Protein AF-A0A1Q6YFQ6-F1 (afdb_monomer)

Structure (mmCIF, N/CA/C/O backbone):
data_AF-A0A1Q6YFQ6-F1
#
_entry.id   AF-A0A1Q6YFQ6-F1
#
loop_
_atom_site.group_PDB
_atom_site.id
_atom_site.type_symbol
_atom_site.label_atom_id
_atom_site.label_alt_id
_atom_site.label_comp_id
_atom_site.label_asym_id
_atom_site.label_entity_id
_atom_site.label_seq_id
_atom_site.pdbx_PDB_ins_code
_atom_site.Cartn_x
_atom_site.Cartn_y
_atom_site.Cartn_z
_atom_site.occupancy
_atom_site.B_iso_or_equiv
_atom_site.auth_seq_id
_atom_site.auth_comp_id
_atom_site.auth_asym_id
_atom_site.auth_atom_id
_atom_site.pdbx_PDB_model_num
ATOM 1 N N . MET A 1 1 ? 1.130 11.071 -14.001 1.00 42.50 1 MET A N 1
ATOM 2 C CA . MET A 1 1 ? 1.503 9.948 -14.891 1.00 42.50 1 MET A CA 1
ATOM 3 C C . MET A 1 1 ? 2.829 9.404 -14.391 1.00 42.50 1 MET A C 1
ATOM 5 O O . MET A 1 1 ? 3.841 10.080 -14.524 1.00 42.50 1 MET A O 1
ATOM 9 N N . SER A 1 2 ? 2.768 8.291 -13.661 1.00 54.69 2 SER A N 1
ATOM 10 C CA . SER A 1 2 ? 3.841 7.732 -12.833 1.00 54.69 2 SER A CA 1
ATOM 11 C C . SER A 1 2 ? 5.023 7.235 -13.668 1.00 54.69 2 SER A C 1
ATOM 13 O O . SER A 1 2 ? 4.845 6.599 -14.701 1.00 54.69 2 SER A O 1
ATOM 15 N N . GLY A 1 3 ? 6.247 7.489 -13.202 1.00 67.56 3 GLY A N 1
ATOM 16 C CA . GLY A 1 3 ? 7.485 6.995 -13.821 1.00 67.56 3 GLY A CA 1
ATOM 17 C C . GLY A 1 3 ? 7.754 5.496 -13.607 1.00 67.56 3 GLY A C 1
ATOM 18 O O . GLY A 1 3 ? 8.908 5.074 -13.673 1.00 67.56 3 GLY A O 1
ATOM 19 N N . PHE A 1 4 ? 6.732 4.701 -13.279 1.00 72.56 4 PHE A N 1
ATOM 20 C CA . PHE A 1 4 ? 6.829 3.262 -13.031 1.00 72.56 4 PHE A CA 1
ATOM 21 C C . PHE A 1 4 ? 5.499 2.558 -13.323 1.00 72.56 4 PHE A C 1
ATOM 23 O O . PHE A 1 4 ? 4.431 3.176 -13.294 1.00 72.56 4 PHE A O 1
ATOM 30 N N . VAL A 1 5 ? 5.594 1.253 -13.580 1.00 82.69 5 VAL A N 1
ATOM 31 C CA . VAL A 1 5 ? 4.469 0.333 -13.774 1.00 82.69 5 VAL A CA 1
ATOM 32 C C . VAL A 1 5 ? 4.547 -0.730 -12.683 1.00 82.69 5 VAL A C 1
ATOM 34 O O . VAL A 1 5 ? 5.614 -1.310 -12.472 1.00 82.69 5 VAL A O 1
ATOM 37 N N . LEU A 1 6 ? 3.436 -0.959 -11.981 1.00 83.19 6 LEU A N 1
ATOM 38 C CA . LEU A 1 6 ? 3.319 -2.034 -10.997 1.00 83.19 6 LEU A CA 1
ATOM 39 C C . LEU A 1 6 ? 2.985 -3.357 -11.684 1.00 83.19 6 LEU A C 1
ATOM 41 O O . LEU A 1 6 ? 2.250 -3.396 -12.671 1.00 83.19 6 LEU A O 1
ATOM 45 N N . HIS A 1 7 ? 3.524 -4.444 -11.140 1.00 86.44 7 HIS A N 1
ATOM 46 C CA . HIS A 1 7 ? 3.088 -5.787 -11.500 1.00 86.44 7 HIS A CA 1
ATOM 47 C C . HIS A 1 7 ? 1.640 -6.006 -11.018 1.00 86.44 7 HIS A C 1
ATOM 49 O O . HIS A 1 7 ? 1.311 -5.501 -9.944 1.00 86.44 7 HIS A O 1
ATOM 55 N N . PRO A 1 8 ? 0.792 -6.765 -11.739 1.00 87.69 8 PRO A N 1
ATOM 56 C CA . PRO A 1 8 ? -0.577 -7.055 -11.306 1.00 87.69 8 PRO A CA 1
ATOM 57 C C . PRO A 1 8 ? -0.666 -7.620 -9.884 1.00 87.69 8 PRO A C 1
ATOM 59 O O . PRO A 1 8 ? -1.489 -7.157 -9.106 1.00 87.69 8 PRO A O 1
ATOM 62 N N . ASP A 1 9 ? 0.228 -8.541 -9.517 1.00 85.94 9 ASP A N 1
ATOM 63 C CA . ASP A 1 9 ? 0.252 -9.099 -8.155 1.00 85.94 9 ASP A CA 1
ATOM 64 C C . ASP A 1 9 ? 0.580 -8.032 -7.102 1.00 85.94 9 ASP A C 1
ATOM 66 O O . ASP A 1 9 ? -0.043 -7.995 -6.053 1.00 85.94 9 ASP A O 1
ATOM 70 N N . ALA A 1 10 ? 1.484 -7.095 -7.410 1.00 88.19 10 ALA A N 1
ATOM 71 C CA . ALA A 1 10 ? 1.802 -6.000 -6.495 1.00 88.19 10 ALA A CA 1
ATOM 72 C C . ALA A 1 10 ? 0.638 -5.006 -6.356 1.00 88.19 10 ALA A C 1
ATOM 74 O O . ALA A 1 10 ? 0.519 -4.343 -5.334 1.00 88.19 10 ALA A O 1
ATOM 75 N N . LEU A 1 11 ? -0.204 -4.875 -7.385 1.00 90.06 11 LEU A N 1
ATOM 76 C CA . LEU A 1 11 ? -1.440 -4.104 -7.284 1.00 90.06 11 LEU A CA 1
ATOM 77 C C . LEU A 1 11 ? -2.439 -4.813 -6.360 1.00 90.06 11 LEU A C 1
ATOM 79 O O . LEU A 1 11 ? -3.005 -4.166 -5.490 1.00 90.06 11 LEU A O 1
ATOM 83 N N . ALA A 1 12 ? -2.580 -6.135 -6.498 1.00 92.06 12 ALA A N 1
ATOM 84 C CA . ALA A 1 12 ? -3.431 -6.938 -5.622 1.00 92.06 12 ALA A CA 1
ATOM 85 C C . ALA A 1 12 ? -2.964 -6.894 -4.155 1.00 92.06 12 ALA A C 1
ATOM 87 O O . ALA A 1 12 ? -3.793 -6.766 -3.261 1.00 92.06 12 ALA A O 1
ATOM 88 N N . ASP A 1 13 ? -1.649 -6.913 -3.911 1.00 92.94 13 ASP A N 1
ATOM 89 C CA . ASP A 1 13 ? -1.085 -6.740 -2.566 1.00 92.94 13 ASP A CA 1
ATOM 90 C C . ASP A 1 13 ? -1.463 -5.370 -1.964 1.00 92.94 13 ASP A C 1
ATOM 92 O O . ASP A 1 13 ? -1.762 -5.266 -0.775 1.00 92.94 13 ASP A O 1
ATOM 96 N N . LEU A 1 14 ? -1.457 -4.298 -2.770 1.00 93.81 14 LEU A N 1
ATOM 97 C CA . LEU A 1 14 ? -1.864 -2.961 -2.316 1.00 93.81 14 LEU A CA 1
ATOM 98 C C . LEU A 1 14 ? -3.361 -2.890 -2.005 1.00 93.81 14 LEU A C 1
ATOM 100 O O . LEU A 1 14 ? -3.733 -2.251 -1.020 1.00 93.81 14 LEU A O 1
ATOM 104 N N . ASP A 1 15 ? -4.191 -3.555 -2.807 1.00 94.50 15 ASP A N 1
ATOM 105 C CA . ASP A 1 15 ? -5.628 -3.659 -2.558 1.00 94.50 15 ASP A CA 1
ATOM 106 C C . ASP A 1 15 ? -5.897 -4.416 -1.243 1.00 94.50 15 ASP A C 1
ATOM 108 O O . ASP A 1 15 ? -6.651 -3.928 -0.403 1.00 94.50 15 ASP A O 1
ATOM 112 N N . GLU A 1 16 ? -5.208 -5.537 -0.991 1.00 96.19 16 GLU A N 1
ATOM 113 C CA . GLU A 1 16 ? -5.336 -6.304 0.261 1.00 96.19 16 GLU A CA 1
ATOM 114 C C . GLU A 1 16 ? -4.916 -5.478 1.491 1.00 96.19 16 GLU A C 1
ATOM 116 O O . GLU A 1 16 ? -5.609 -5.470 2.514 1.00 96.19 16 GLU A O 1
ATOM 121 N N . ILE A 1 17 ? -3.806 -4.736 1.396 1.00 94.56 17 ILE A N 1
ATOM 122 C CA . ILE A 1 17 ? -3.352 -3.829 2.463 1.00 94.56 17 ILE A CA 1
ATOM 123 C C . ILE A 1 17 ? -4.402 -2.751 2.738 1.00 94.56 17 ILE A C 1
ATOM 125 O O . ILE A 1 17 ? -4.700 -2.461 3.901 1.00 94.56 17 ILE A O 1
ATOM 129 N N . TRP A 1 18 ? -4.956 -2.146 1.685 1.00 96.81 18 TRP A N 1
ATOM 130 C CA . TRP A 1 18 ? -5.970 -1.111 1.831 1.00 96.81 18 TRP A CA 1
ATOM 131 C C . TRP A 1 18 ? -7.233 -1.670 2.482 1.00 96.81 18 TRP A C 1
ATOM 133 O O . TRP A 1 18 ? -7.697 -1.094 3.462 1.00 96.81 18 TRP A O 1
ATOM 143 N N . GLU A 1 19 ? -7.743 -2.813 2.015 1.00 96.38 19 GLU A N 1
ATOM 144 C CA . GLU A 1 19 ? -8.933 -3.465 2.575 1.00 96.38 19 GLU A CA 1
ATOM 145 C C . GLU A 1 19 ? -8.757 -3.800 4.061 1.00 96.38 19 GLU A C 1
ATOM 147 O O . GLU A 1 19 ? -9.665 -3.564 4.865 1.00 96.38 19 GLU A O 1
ATOM 152 N N . PHE A 1 20 ? -7.573 -4.286 4.449 1.00 96.31 20 PHE A N 1
ATOM 153 C CA . PHE A 1 20 ? -7.259 -4.594 5.841 1.00 96.31 20 PHE A CA 1
ATOM 154 C C . PHE A 1 20 ? -7.335 -3.353 6.742 1.00 96.31 20 PHE A C 1
ATOM 156 O O . PHE A 1 20 ? -7.943 -3.397 7.812 1.00 96.31 20 PHE A O 1
ATOM 163 N N . ILE A 1 21 ? -6.741 -2.235 6.315 1.00 95.69 21 ILE A N 1
ATOM 164 C CA . ILE A 1 21 ? -6.708 -0.995 7.105 1.00 95.69 21 ILE A CA 1
ATOM 165 C C . ILE A 1 21 ? -8.073 -0.296 7.073 1.00 95.69 21 ILE A C 1
ATOM 167 O O . ILE A 1 21 ? -8.533 0.207 8.099 1.00 95.69 21 ILE A O 1
ATOM 171 N N . ALA A 1 22 ? -8.749 -0.306 5.924 1.00 96.00 22 ALA A N 1
ATOM 172 C CA . ALA A 1 22 ? -10.070 0.283 5.719 1.00 96.00 22 ALA A CA 1
ATOM 173 C C . ALA A 1 22 ? -11.139 -0.332 6.632 1.00 96.00 22 ALA A C 1
ATOM 175 O O . ALA A 1 22 ? -12.099 0.353 6.989 1.00 96.00 22 ALA A O 1
ATOM 176 N N . GLY A 1 23 ? -10.954 -1.591 7.047 1.00 95.19 23 GLY A N 1
ATOM 177 C CA . GLY A 1 23 ? -11.803 -2.251 8.037 1.00 95.19 23 GLY A CA 1
ATOM 178 C C . GLY A 1 23 ? -11.840 -1.550 9.402 1.00 95.19 23 GLY A C 1
ATOM 179 O O . GLY A 1 23 ? -12.837 -1.680 10.111 1.00 95.19 23 GLY A O 1
ATOM 180 N N . ASP A 1 24 ? -10.798 -0.788 9.754 1.00 96.44 24 ASP A N 1
ATOM 181 C CA . ASP A 1 24 ? -10.707 -0.016 11.002 1.00 96.44 24 ASP A CA 1
ATOM 182 C C . ASP A 1 24 ? -10.752 1.503 10.752 1.00 96.44 24 ASP A C 1
ATOM 184 O O . ASP A 1 24 ? -11.469 2.238 11.434 1.00 96.44 24 ASP A O 1
ATOM 188 N N . ASN A 1 25 ? -10.021 1.998 9.745 1.00 95.50 25 ASN A N 1
ATOM 189 C CA . ASN A 1 25 ? -9.925 3.424 9.442 1.00 95.50 25 ASN A CA 1
ATOM 190 C C . ASN A 1 25 ? -9.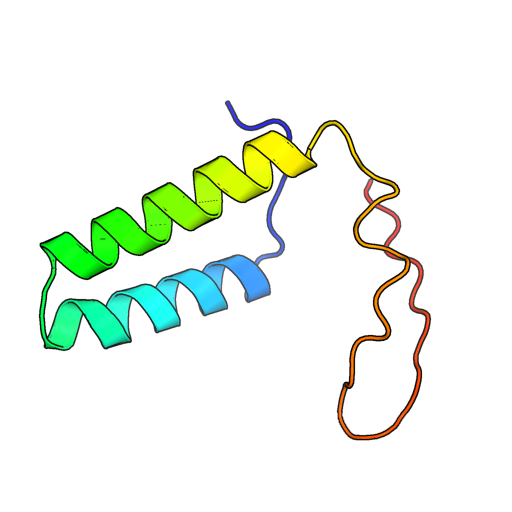645 3.696 7.953 1.00 95.50 25 ASN A C 1
ATOM 192 O O . ASN A 1 25 ? -8.510 3.613 7.486 1.00 95.50 25 ASN A O 1
ATOM 196 N N . LEU A 1 26 ? -10.682 4.127 7.230 1.00 96.19 26 LEU A N 1
ATOM 197 C CA . LEU A 1 26 ? -10.600 4.490 5.809 1.00 96.19 26 LEU A CA 1
ATOM 198 C C . LEU A 1 26 ? -9.581 5.601 5.521 1.00 96.19 26 LEU A C 1
ATOM 200 O O . LEU A 1 26 ? -8.795 5.488 4.588 1.00 96.19 26 LEU A O 1
ATOM 204 N N . THR A 1 27 ? -9.535 6.645 6.351 1.00 95.94 27 THR A N 1
ATOM 205 C CA . THR A 1 27 ? -8.585 7.752 6.165 1.00 95.94 27 THR A CA 1
ATOM 206 C C . THR A 1 27 ? -7.139 7.279 6.308 1.00 95.94 27 THR A C 1
ATOM 208 O O . THR A 1 27 ? -6.251 7.759 5.605 1.00 95.94 27 THR A O 1
ATOM 211 N N . ALA A 1 28 ? -6.888 6.333 7.217 1.00 94.75 28 ALA A N 1
ATOM 212 C CA . ALA A 1 28 ? -5.568 5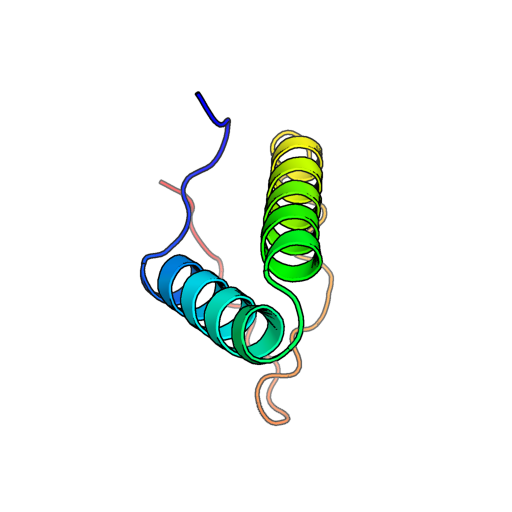.732 7.361 1.00 94.75 28 ALA A CA 1
ATOM 213 C C . ALA A 1 28 ? -5.213 4.851 6.154 1.00 94.75 28 ALA A C 1
ATOM 215 O O . ALA A 1 28 ? -4.066 4.876 5.717 1.00 94.75 28 ALA A O 1
ATOM 216 N N . ALA A 1 29 ? -6.180 4.118 5.597 1.00 95.25 29 ALA A N 1
ATOM 217 C CA . ALA A 1 29 ? -5.971 3.280 4.418 1.00 95.25 29 ALA A CA 1
ATOM 218 C C . ALA A 1 29 ? -5.550 4.116 3.197 1.00 95.25 29 ALA A C 1
ATOM 220 O O . ALA A 1 29 ? -4.550 3.803 2.546 1.00 95.25 29 ALA A O 1
ATOM 221 N N . ASP A 1 30 ? -6.247 5.227 2.951 1.00 95.19 30 ASP A N 1
ATOM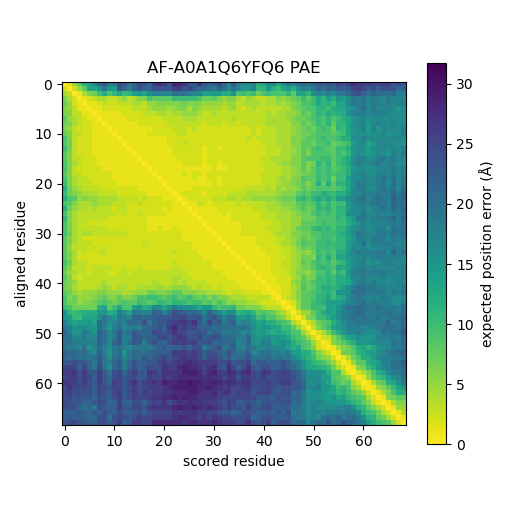 222 C CA . ASP A 1 30 ? -5.910 6.154 1.867 1.00 95.19 30 ASP A CA 1
ATOM 223 C C . ASP A 1 30 ? -4.525 6.785 2.069 1.00 95.19 30 ASP A C 1
ATOM 225 O O . ASP A 1 30 ? -3.710 6.803 1.145 1.00 95.19 30 ASP A O 1
ATOM 229 N N . GLY A 1 31 ? -4.217 7.229 3.294 1.00 95.06 31 GLY A N 1
ATOM 230 C CA . GLY A 1 31 ? -2.917 7.825 3.612 1.00 95.06 31 GLY A CA 1
ATOM 231 C C . GLY A 1 31 ? -1.744 6.854 3.444 1.00 95.06 31 GLY A C 1
ATOM 232 O O . GLY A 1 31 ? -0.680 7.244 2.967 1.00 95.06 31 GLY A O 1
ATOM 233 N N . VAL A 1 32 ? -1.936 5.575 3.784 1.00 93.69 32 VAL A N 1
ATOM 234 C CA . VAL A 1 32 ? -0.908 4.538 3.604 1.00 93.69 32 VAL A CA 1
ATOM 235 C C . VAL A 1 32 ? -0.660 4.253 2.123 1.00 93.69 32 VAL A C 1
ATOM 237 O O . VAL A 1 32 ? 0.499 4.150 1.716 1.00 93.69 32 VAL A O 1
ATOM 240 N N . LEU A 1 33 ? -1.711 4.162 1.299 1.00 92.50 33 LEU A N 1
ATOM 241 C CA . LEU A 1 33 ? -1.534 4.002 -0.147 1.00 92.50 33 LEU A CA 1
ATOM 242 C C . LEU A 1 33 ? -0.799 5.197 -0.754 1.00 92.50 33 LEU A C 1
ATOM 244 O O . LEU A 1 33 ? 0.143 5.001 -1.525 1.00 92.50 33 LEU A O 1
ATOM 248 N N . GLU A 1 34 ? -1.192 6.419 -0.396 1.00 93.62 34 GLU A N 1
ATOM 249 C CA . GLU A 1 34 ? -0.552 7.639 -0.888 1.00 93.62 34 GLU A CA 1
ATOM 250 C C . GLU A 1 34 ? 0.945 7.663 -0.541 1.00 93.62 34 GLU A C 1
ATOM 252 O O . GLU A 1 34 ? 1.778 7.838 -1.433 1.00 93.62 34 GLU A O 1
ATOM 257 N N . GLU A 1 35 ? 1.310 7.346 0.706 1.00 93.44 35 GLU A N 1
ATOM 258 C CA . GLU A 1 35 ? 2.710 7.273 1.143 1.00 93.44 35 GLU A CA 1
ATOM 259 C C . GLU A 1 35 ? 3.523 6.228 0.354 1.00 93.44 35 GLU A C 1
ATOM 261 O O . GLU A 1 35 ? 4.676 6.471 -0.029 1.00 93.44 35 GLU A O 1
ATOM 266 N N . ILE A 1 36 ? 2.942 5.054 0.085 1.00 90.44 36 ILE A N 1
ATOM 267 C CA . ILE A 1 36 ? 3.602 4.014 -0.715 1.00 90.44 36 ILE A CA 1
ATOM 268 C C . ILE A 1 36 ? 3.838 4.516 -2.143 1.00 90.44 36 ILE A C 1
ATOM 270 O O . ILE A 1 36 ? 4.954 4.389 -2.661 1.00 90.44 36 ILE A O 1
ATOM 274 N N . TYR A 1 37 ? 2.828 5.120 -2.772 1.00 89.00 37 TYR A N 1
ATOM 275 C CA . TYR A 1 37 ? 2.956 5.671 -4.120 1.00 89.00 37 TYR A CA 1
ATOM 276 C C . TYR A 1 37 ? 4.018 6.772 -4.187 1.00 89.00 37 TYR A C 1
ATOM 278 O O . TYR A 1 37 ? 4.854 6.747 -5.095 1.00 89.00 37 TYR A O 1
ATOM 286 N N . GLU A 1 38 ? 4.055 7.687 -3.219 1.00 89.12 38 GLU A N 1
ATOM 287 C CA . GLU A 1 38 ? 5.079 8.732 -3.137 1.00 89.12 38 GLU A CA 1
ATOM 288 C C . GLU A 1 38 ? 6.490 8.141 -3.059 1.00 89.12 38 GLU A C 1
ATOM 290 O O . GLU A 1 38 ? 7.383 8.535 -3.817 1.00 89.12 38 GLU A O 1
ATOM 295 N N . ARG A 1 39 ? 6.700 7.133 -2.205 1.00 85.94 39 ARG A N 1
ATOM 296 C CA . ARG A 1 39 ? 7.998 6.451 -2.090 1.00 85.94 39 ARG A CA 1
ATOM 297 C C . ARG A 1 39 ? 8.397 5.745 -3.382 1.00 85.94 39 ARG A C 1
ATOM 299 O O . ARG A 1 39 ? 9.562 5.815 -3.777 1.00 85.94 39 ARG A O 1
ATOM 306 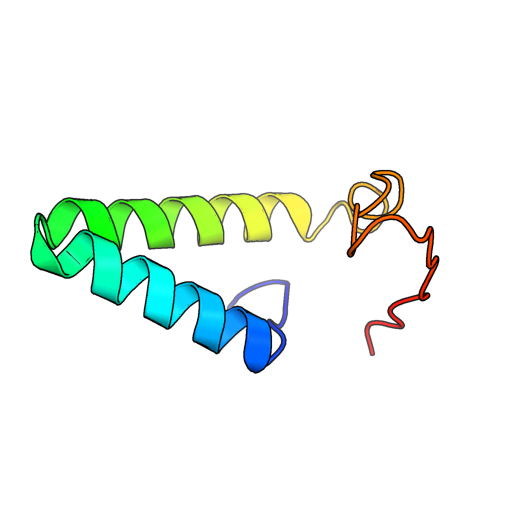N N . LEU A 1 40 ? 7.458 5.103 -4.073 1.00 84.94 40 LEU A N 1
ATOM 307 C CA . LEU A 1 40 ? 7.723 4.463 -5.365 1.00 84.94 40 LEU A CA 1
ATOM 308 C C . LEU A 1 40 ? 8.086 5.486 -6.451 1.00 84.94 40 LEU A C 1
ATOM 310 O O . LEU A 1 40 ? 9.011 5.247 -7.233 1.00 84.94 40 LEU A O 1
ATOM 314 N N . VAL A 1 41 ? 7.429 6.652 -6.470 1.00 85.12 41 VAL A N 1
ATOM 315 C CA . VAL A 1 41 ? 7.803 7.767 -7.357 1.00 85.12 41 VAL A CA 1
ATOM 316 C C . VAL A 1 41 ? 9.231 8.230 -7.063 1.00 85.12 41 VAL A C 1
ATOM 318 O O . VAL A 1 41 ?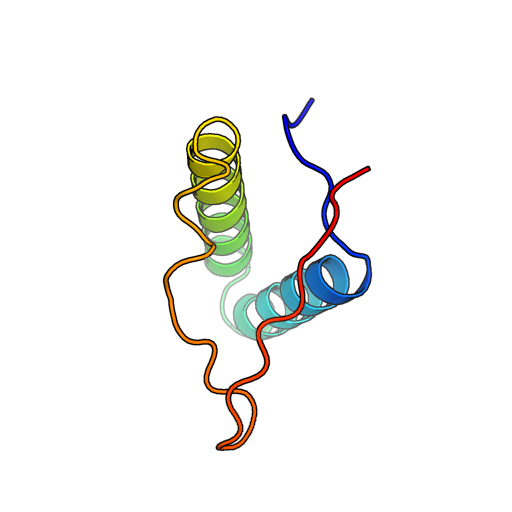 10.014 8.406 -7.997 1.00 85.12 41 VAL A O 1
ATOM 321 N N . LEU A 1 42 ? 9.606 8.374 -5.789 1.00 83.88 42 LEU A N 1
ATOM 322 C CA . LEU A 1 42 ? 1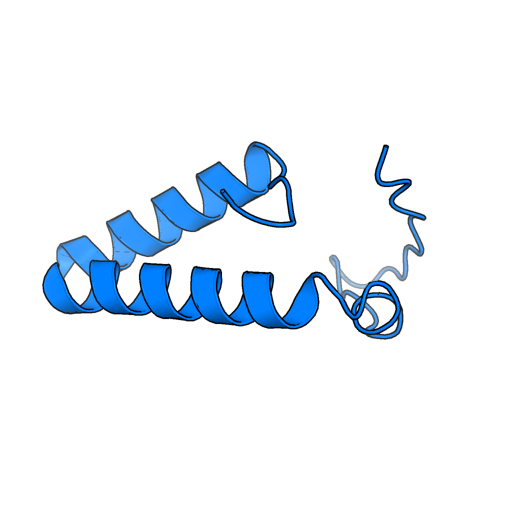0.960 8.776 -5.391 1.00 83.88 42 LEU A CA 1
ATOM 323 C C . LEU A 1 42 ? 12.028 7.742 -5.773 1.00 83.88 42 LEU A C 1
ATOM 325 O O . LEU A 1 42 ? 13.160 8.118 -6.074 1.00 83.88 42 LEU A O 1
ATOM 329 N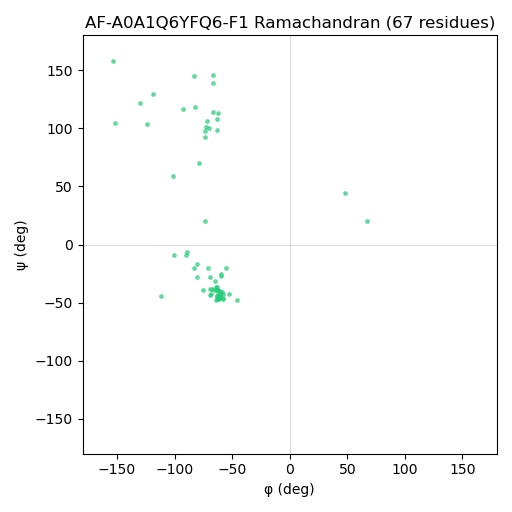 N . LEU A 1 43 ? 11.681 6.453 -5.799 1.00 79.88 43 LEU A N 1
ATOM 330 C CA . LEU A 1 43 ? 12.586 5.365 -6.185 1.00 79.88 43 LEU A CA 1
ATOM 331 C C . LEU A 1 43 ? 12.685 5.157 -7.702 1.00 79.88 43 LEU A C 1
ATOM 333 O O . LEU A 1 43 ? 13.685 4.605 -8.162 1.00 79.88 43 LEU A O 1
ATOM 337 N N . SER A 1 44 ? 11.709 5.626 -8.486 1.00 76.25 44 SER A N 1
ATOM 338 C CA . SER A 1 44 ? 11.707 5.562 -9.959 1.00 76.25 44 SER A CA 1
ATOM 339 C C . SER A 1 44 ? 13.041 5.988 -10.614 1.00 76.25 44 SER A C 1
ATOM 341 O O . SER A 1 44 ? 13.561 5.228 -11.441 1.00 76.25 44 SER A O 1
ATOM 343 N N . PRO A 1 45 ? 13.678 7.121 -10.237 1.00 74.25 45 PRO A N 1
ATOM 344 C CA . PRO A 1 45 ? 14.989 7.496 -10.779 1.00 74.25 45 PRO A CA 1
ATOM 345 C C . PRO A 1 45 ? 16.152 6.618 -10.275 1.00 74.25 45 PRO A C 1
ATOM 347 O O . PRO A 1 45 ? 17.190 6.533 -10.935 1.00 74.25 45 PRO A O 1
ATOM 350 N N . PHE A 1 46 ? 15.999 5.917 -9.147 1.00 65.50 46 PHE A N 1
ATOM 351 C CA . PHE A 1 46 ? 17.037 5.095 -8.515 1.00 65.50 46 PHE A CA 1
ATOM 352 C C . PHE A 1 46 ? 16.847 3.596 -8.791 1.00 65.50 46 PHE A C 1
ATOM 354 O O . PHE A 1 46 ? 16.799 2.770 -7.879 1.00 65.50 46 PHE A O 1
ATOM 361 N N . ARG A 1 47 ? 16.844 3.208 -10.074 1.00 60.50 47 ARG A N 1
ATOM 362 C CA . ARG A 1 47 ? 16.670 1.806 -10.523 1.00 60.50 47 ARG A CA 1
ATOM 363 C C . ARG A 1 47 ? 17.675 0.806 -9.914 1.00 60.50 47 ARG A C 1
ATOM 365 O O . ARG A 1 47 ? 17.416 -0.390 -9.905 1.00 60.50 47 ARG A O 1
ATOM 372 N N . LYS A 1 48 ? 18.821 1.279 -9.404 1.00 58.72 48 LYS A N 1
ATOM 373 C CA . LYS A 1 48 ? 19.873 0.453 -8.777 1.00 58.72 48 LYS A CA 1
ATOM 374 C C . LYS A 1 48 ? 19.714 0.253 -7.261 1.00 58.72 48 LYS A C 1
ATOM 376 O O . LYS A 1 48 ? 20.460 -0.545 -6.703 1.00 58.72 48 LYS A O 1
ATOM 381 N N . LEU A 1 49 ? 18.794 0.953 -6.587 1.00 52.94 49 LEU A N 1
ATOM 382 C CA . LEU A 1 49 ? 18.691 0.898 -5.120 1.00 52.94 49 LEU A CA 1
ATOM 383 C C . LEU A 1 49 ? 17.940 -0.347 -4.615 1.00 52.94 49 LEU A C 1
ATOM 385 O O . LEU A 1 49 ? 18.224 -0.833 -3.527 1.00 52.94 49 LEU A O 1
ATOM 389 N N . ALA A 1 50 ? 17.023 -0.898 -5.418 1.00 53.56 50 ALA A N 1
ATOM 390 C CA . ALA A 1 50 ? 16.194 -2.039 -5.020 1.00 53.56 50 ALA A CA 1
ATOM 391 C C . ALA A 1 50 ? 16.905 -3.406 -5.133 1.00 53.56 50 ALA A C 1
ATOM 393 O O . ALA A 1 50 ? 16.452 -4.389 -4.559 1.00 53.56 50 ALA A O 1
ATOM 394 N N . THR A 1 51 ? 18.024 -3.494 -5.864 1.00 53.91 51 THR A N 1
ATOM 395 C CA . THR A 1 51 ? 18.636 -4.780 -6.261 1.00 53.91 51 THR A CA 1
ATOM 396 C C . THR A 1 51 ? 19.647 -5.345 -5.253 1.00 53.91 51 THR A C 1
ATOM 398 O O . THR A 1 51 ? 20.139 -6.453 -5.445 1.00 53.91 51 THR A O 1
ATOM 401 N N . ALA A 1 52 ? 19.992 -4.605 -4.194 1.00 51.81 52 ALA A N 1
ATOM 402 C CA . ALA A 1 52 ? 21.007 -5.030 -3.221 1.00 51.81 52 ALA A CA 1
ATOM 403 C C . ALA A 1 52 ? 20.428 -5.609 -1.919 1.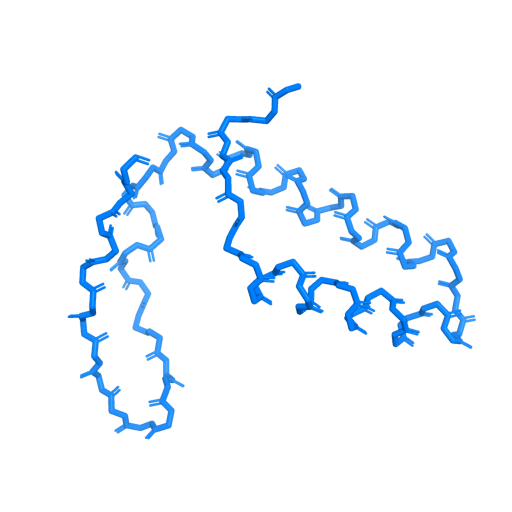00 51.81 52 ALA A C 1
ATOM 405 O O . ALA A 1 52 ? 21.183 -6.150 -1.113 1.00 51.81 52 ALA A O 1
ATOM 406 N N . ALA A 1 53 ? 19.113 -5.512 -1.701 1.00 52.47 53 ALA A N 1
ATOM 407 C CA . ALA A 1 53 ? 18.483 -6.111 -0.533 1.00 52.47 53 ALA A CA 1
ATOM 408 C C . ALA A 1 53 ? 18.232 -7.607 -0.806 1.00 52.47 53 ALA A C 1
ATOM 410 O O . ALA A 1 53 ? 17.494 -7.931 -1.739 1.00 52.47 53 ALA A O 1
ATOM 411 N N . PRO A 1 54 ? 18.830 -8.539 -0.041 1.00 52.03 54 PRO A N 1
ATOM 412 C CA . PRO A 1 54 ? 18.465 -9.942 -0.143 1.00 52.03 54 PRO A CA 1
ATOM 413 C C . PRO A 1 54 ? 17.001 -10.100 0.279 1.00 52.03 54 PRO A C 1
ATOM 415 O O . PRO A 1 54 ? 16.658 -9.976 1.452 1.00 52.03 54 PRO A O 1
ATOM 418 N N . ILE A 1 55 ? 16.131 -10.365 -0.691 1.00 53.38 55 ILE A N 1
ATOM 419 C CA . ILE A 1 55 ? 14.752 -10.783 -0.446 1.00 53.38 55 ILE A CA 1
ATOM 420 C C . ILE A 1 55 ? 14.780 -12.169 0.199 1.00 53.38 55 ILE A C 1
ATOM 422 O O . ILE A 1 55 ? 15.192 -13.152 -0.421 1.00 53.38 55 ILE A O 1
ATOM 426 N N . LEU A 1 56 ? 14.350 -12.251 1.458 1.00 49.62 56 LEU A N 1
ATOM 427 C CA . LEU A 1 56 ? 14.149 -13.515 2.162 1.00 49.62 56 LEU A CA 1
ATOM 428 C C . LEU A 1 56 ? 12.819 -14.142 1.728 1.00 49.62 56 LEU A C 1
ATOM 430 O O . LEU A 1 56 ? 11.873 -14.233 2.502 1.00 49.62 56 LEU A O 1
ATOM 434 N N . LEU A 1 57 ? 12.756 -14.617 0.486 1.00 45.47 57 LEU A N 1
ATOM 435 C CA . LEU A 1 57 ? 11.749 -15.599 0.098 1.00 45.47 57 LEU A CA 1
ATOM 436 C C . LEU A 1 57 ? 12.142 -16.932 0.739 1.00 45.47 57 LEU A C 1
ATOM 438 O O . LEU A 1 57 ? 13.056 -17.610 0.270 1.00 45.47 57 LEU A O 1
ATOM 442 N N . HIS A 1 58 ? 11.488 -17.287 1.847 1.00 42.81 58 HIS A N 1
ATOM 443 C CA . HIS A 1 58 ? 11.483 -18.658 2.374 1.00 42.81 58 HIS A CA 1
ATOM 444 C C . HIS A 1 58 ? 12.876 -19.331 2.467 1.00 42.81 58 HIS A C 1
ATOM 446 O O . HIS A 1 58 ? 13.058 -20.487 2.088 1.00 42.81 58 HIS A O 1
ATOM 452 N N . GLY A 1 59 ? 13.897 -18.616 2.954 1.00 43.28 59 GLY A N 1
ATOM 453 C CA . GLY A 1 59 ? 15.214 -19.210 3.219 1.00 43.28 59 GLY A CA 1
ATOM 454 C C . GLY A 1 59 ? 16.008 -19.671 1.986 1.00 43.28 59 GLY A C 1
ATOM 455 O O . GLY A 1 59 ? 16.938 -20.465 2.134 1.00 43.28 59 GLY A O 1
ATOM 456 N N . ARG A 1 60 ? 15.704 -19.181 0.777 1.00 38.16 60 ARG A N 1
ATOM 457 C CA . ARG A 1 60 ? 16.561 -19.381 -0.403 1.00 38.16 60 ARG A CA 1
ATOM 458 C C . ARG A 1 60 ? 16.827 -18.068 -1.128 1.00 38.16 60 ARG A C 1
ATOM 460 O O . ARG A 1 60 ? 15.918 -17.406 -1.611 1.00 38.16 60 ARG A O 1
ATOM 467 N N . PHE A 1 61 ? 18.111 -17.734 -1.245 1.00 36.81 61 PHE A N 1
ATOM 468 C CA . PHE A 1 61 ? 18.594 -16.643 -2.083 1.00 36.81 61 PHE A CA 1
ATOM 469 C C . PHE A 1 61 ? 18.254 -16.935 -3.548 1.00 36.81 61 PHE A C 1
ATOM 471 O O . PHE A 1 61 ? 18.810 -17.861 -4.139 1.00 36.81 61 PHE A O 1
ATOM 478 N N . VAL A 1 62 ? 17.370 -16.136 -4.144 1.00 41.31 62 VAL A N 1
ATOM 479 C CA . VAL A 1 62 ? 17.136 -16.139 -5.590 1.00 41.31 62 VAL A CA 1
ATOM 480 C C . VAL A 1 62 ? 17.364 -14.725 -6.107 1.00 41.31 62 VAL A C 1
ATOM 482 O O . VAL A 1 62 ? 16.531 -13.841 -5.940 1.00 41.31 62 VAL A O 1
ATOM 485 N N . PHE A 1 63 ? 18.513 -14.513 -6.749 1.00 39.12 63 PHE A N 1
ATOM 486 C CA . PHE A 1 63 ? 18.712 -13.367 -7.630 1.00 39.12 63 PHE A CA 1
ATOM 487 C C . PHE A 1 63 ? 17.928 -13.635 -8.915 1.00 39.12 63 PHE A C 1
ATOM 489 O O . PHE A 1 63 ? 18.437 -14.282 -9.828 1.00 39.12 63 PHE A O 1
ATOM 496 N N . SER A 1 64 ? 16.682 -13.171 -8.980 1.00 41.53 64 SER A N 1
ATOM 497 C CA . SER A 1 64 ? 15.965 -13.108 -10.252 1.00 41.53 64 SER A CA 1
ATOM 498 C C . SER A 1 64 ? 16.185 -11.720 -10.861 1.00 41.53 64 SER A C 1
ATOM 500 O O . SER A 1 64 ? 15.812 -10.720 -10.241 1.00 41.53 64 SER A O 1
ATOM 502 N N . PRO A 1 65 ? 16.826 -11.600 -12.036 1.00 39.22 65 PRO A N 1
ATOM 503 C CA . PRO A 1 65 ? 16.973 -10.319 -12.702 1.00 39.22 65 PRO A CA 1
ATOM 504 C C . PRO A 1 65 ? 15.616 -9.919 -13.292 1.00 39.22 65 PRO A C 1
ATOM 506 O O . PRO A 1 65 ? 15.253 -10.351 -14.386 1.00 39.22 65 PRO A O 1
ATOM 509 N N . CYS A 1 66 ? 14.864 -9.073 -12.587 1.00 37.53 66 CYS A N 1
ATOM 510 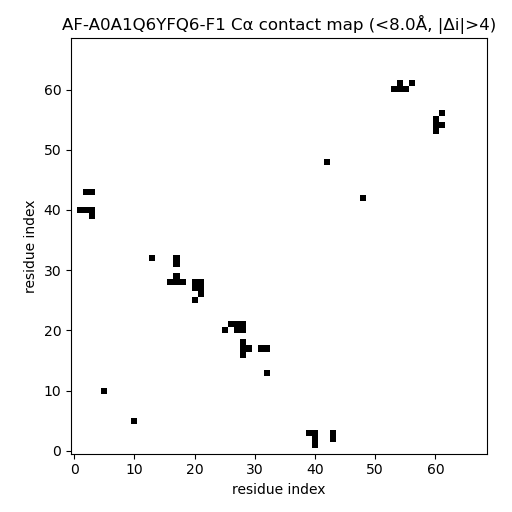C CA . CYS A 1 66 ? 13.716 -8.387 -13.175 1.00 37.53 66 CYS A CA 1
ATOM 511 C C . CYS A 1 66 ? 14.202 -7.474 -14.313 1.00 37.53 66 CYS A C 1
ATOM 513 O O . CYS A 1 66 ? 14.684 -6.362 -14.089 1.00 37.53 66 CYS A O 1
ATOM 515 N N . ARG A 1 67 ? 14.085 -7.957 -15.557 1.00 33.69 67 ARG A N 1
ATOM 516 C CA . ARG A 1 67 ? 14.127 -7.123 -16.764 1.00 33.69 67 ARG A CA 1
ATOM 517 C C . ARG A 1 67 ? 12.843 -6.303 -16.798 1.00 33.69 67 ARG A C 1
ATOM 519 O O . ARG A 1 67 ? 11.797 -6.810 -17.180 1.00 33.69 67 ARG A O 1
ATOM 526 N N . ILE A 1 68 ? 12.945 -5.044 -16.392 1.00 37.75 68 ILE A N 1
ATOM 527 C CA . ILE A 1 68 ? 11.913 -4.037 -16.642 1.00 37.75 68 ILE A CA 1
ATOM 528 C C . ILE A 1 68 ? 11.979 -3.727 -18.146 1.00 37.75 68 ILE A C 1
ATOM 530 O O . ILE A 1 68 ? 12.972 -3.139 -18.586 1.00 37.75 68 ILE A O 1
ATOM 534 N N . PHE A 1 69 ? 11.003 -4.215 -18.918 1.00 40.94 69 PHE A N 1
ATOM 535 C CA . PHE A 1 69 ? 10.751 -3.765 -20.292 1.00 40.94 69 PHE A CA 1
ATOM 536 C C . PHE A 1 69 ? 10.063 -2.400 -20.280 1.00 40.94 69 PHE A C 1
ATOM 538 O O . PHE A 1 69 ? 9.277 -2.151 -19.338 1.00 40.94 69 PHE A O 1
#

Secondary structure (DSSP, 8-state):
--S----HHHHHHHHHHHHHHHTT-HHHHHHHHHHHHHHHHHHTT-TTTGGGS---STT----------

pLDDT: mean 73.63, std 22.14, range [33.69, 96.81]

Nearest PDB structures (foldseek):
  5ceg-assembly1_B  TM=9.253E-01  e=5.023E-01  Mesorhizobium opportunistum WSM2075

Radius of gyration: 14.36 Å; Cα contacts (8 Å, |Δi|>4): 26; chains: 1; bounding box: 33×29×31 Å

Mean predicted aligned error: 11.09 Å

Solvent-accessible surface area (backbone atoms only — not comparable to full-atom values): 4451 Å² total; per-residue (Å²): 134,73,82,69,81,80,54,72,67,60,50,51,52,51,50,53,52,32,55,62,39,41,76,81,36,52,71,57,21,53,51,52,52,51,53,53,50,53,52,51,56,67,41,46,86,44,76,74,69,72,76,74,62,86,63,78,57,86,88,47,89,70,91,72,85,80,77,83,127

Sequence (69 aa):
MSGFVLHPDALADLDEIWEFIAGDNLTAADGVLEEIYERLVLLSPFRKLATAAPILLHGRFVFSPCRIF

Foldseek 3Di:
DALDDDDPVVVVVLVVQLVVVVVPPNVVSVVVSVVVSVVVSVCSVVPPPVQPDQDPPPPDGDNDPPPDD